Protein AF-A0AAU9TRP2-F1 (afdb_monomer_lite)

Organism: Euphydryas editha (NCBI:txid104508)

Secondary structure (DSSP, 8-state):
---SS-SS-GGGB-TTT--B--GGGEEE--HHHHHHHHHHHSS----TT-TTS--EEEHHHHHHHHHHHTTS-SS-S-S-PPPP---S-TTTT-HHHHS--TT-----

Sequence (108 aa):
MASRKCKQSSDRFCYFYGQFIFSKKRRPIVDSLKTAYLHYFGFPVANQDKKWVPHVFCESCRIILLQWSSGEKVYLPFGSPMLWREPSNHENDCYFCVTKTLGYNKKK

Foldseek 3Di:
DAPPDAPDFQQCAALFARHGDDPVFWDACDPVNQVLVCVQQVDGDDDCVPRLGHRTHGNVRVVQSVCVVVVVDPDDPDRDTDDTDDFPHNPPTRSRNPDDPPPPDDDD

Radius of gyration: 14.8 Å; chains: 1; bounding box: 38×27×39 Å

Structure (mmCIF, N/CA/C/O backbone):
data_AF-A0AAU9TRP2-F1
#
_entry.id   AF-A0AAU9TRP2-F1
#
loop_
_atom_site.group_PDB
_atom_site.id
_atom_site.type_symbol
_atom_site.label_atom_id
_atom_site.label_alt_id
_atom_site.label_comp_id
_atom_site.label_asym_id
_atom_site.label_entity_id
_atom_site.label_seq_id
_atom_site.pdbx_PDB_ins_code
_atom_site.Cartn_x
_atom_site.Cartn_y
_atom_site.Cartn_z
_atom_site.occupancy
_atom_site.B_iso_or_equiv
_atom_site.auth_seq_id
_atom_site.auth_comp_id
_atom_site.auth_asym_id
_atom_site.auth_atom_id
_atom_site.pdbx_PDB_model_num
ATOM 1 N N . MET A 1 1 ? 19.100 -5.519 -24.451 1.00 44.81 1 MET A N 1
ATOM 2 C CA . MET A 1 1 ? 17.958 -6.104 -23.713 1.00 44.81 1 MET A CA 1
ATOM 3 C C . MET A 1 1 ? 17.685 -5.226 -22.507 1.00 44.81 1 MET A C 1
ATOM 5 O O . MET A 1 1 ? 18.579 -5.082 -21.680 1.00 44.81 1 MET A O 1
ATOM 9 N N . ALA A 1 2 ? 16.510 -4.599 -22.429 1.00 52.69 2 ALA A N 1
ATOM 10 C CA . ALA A 1 2 ? 16.130 -3.810 -21.262 1.00 52.69 2 ALA A CA 1
ATOM 11 C C . ALA A 1 2 ? 16.159 -4.703 -20.010 1.00 52.69 2 ALA A C 1
ATOM 13 O O . ALA A 1 2 ? 15.646 -5.826 -20.025 1.00 52.69 2 ALA A O 1
ATOM 14 N N . SER A 1 3 ? 16.797 -4.236 -18.937 1.00 57.06 3 SER A N 1
ATOM 15 C CA . SER A 1 3 ? 16.813 -4.960 -17.665 1.00 57.06 3 SER A CA 1
ATOM 16 C C . SER A 1 3 ? 15.374 -5.180 -17.190 1.00 57.06 3 SER A C 1
ATOM 18 O O . SER A 1 3 ? 14.643 -4.215 -16.979 1.00 57.06 3 SER A O 1
ATOM 20 N N . ARG A 1 4 ? 14.972 -6.439 -16.968 1.00 66.12 4 ARG A N 1
ATOM 21 C CA . ARG A 1 4 ? 13.665 -6.813 -16.379 1.00 66.12 4 ARG A CA 1
ATOM 22 C C . ARG A 1 4 ? 13.565 -6.503 -14.876 1.00 66.12 4 ARG A C 1
ATOM 24 O O . ARG A 1 4 ? 12.767 -7.104 -14.164 1.00 66.12 4 ARG A O 1
ATOM 31 N N . LYS A 1 5 ? 14.460 -5.666 -14.349 1.00 73.56 5 LYS A N 1
ATOM 32 C CA . LYS A 1 5 ? 14.531 -5.339 -12.927 1.00 73.56 5 LYS A CA 1
ATOM 33 C C . LYS A 1 5 ? 14.358 -3.844 -12.744 1.00 73.56 5 LYS A C 1
ATOM 35 O O . LYS A 1 5 ? 15.027 -3.049 -13.404 1.00 73.56 5 LYS A O 1
ATOM 40 N N . CYS A 1 6 ? 13.511 -3.479 -11.784 1.00 80.25 6 CYS A N 1
ATOM 41 C CA . CYS A 1 6 ? 13.355 -2.094 -11.376 1.00 80.25 6 CYS A CA 1
ATOM 42 C C . CYS A 1 6 ? 14.698 -1.494 -10.938 1.00 80.25 6 CYS A C 1
ATOM 44 O O . CYS A 1 6 ? 15.438 -2.104 -10.167 1.00 80.25 6 CYS A O 1
ATOM 46 N N . LYS A 1 7 ? 14.964 -0.252 -11.359 1.00 81.62 7 LYS A N 1
ATOM 47 C CA . LYS A 1 7 ? 16.131 0.537 -10.920 1.00 81.62 7 LYS A CA 1
ATOM 48 C C . LYS A 1 7 ? 16.085 0.873 -9.425 1.00 81.62 7 LYS A C 1
ATOM 50 O O . LYS A 1 7 ? 17.110 1.173 -8.822 1.00 81.62 7 LYS A O 1
ATOM 55 N N . GLN A 1 8 ? 14.897 0.846 -8.823 1.00 86.38 8 GLN A N 1
ATOM 56 C CA . GLN A 1 8 ? 14.700 1.055 -7.394 1.00 86.38 8 GLN A CA 1
ATOM 57 C C . GLN A 1 8 ? 13.560 0.189 -6.848 1.00 86.38 8 GLN A C 1
ATOM 59 O O . GLN A 1 8 ? 12.636 -0.155 -7.580 1.00 86.38 8 GLN A O 1
ATOM 64 N N . SER A 1 9 ? 13.642 -0.161 -5.560 1.00 89.69 9 SER A N 1
ATOM 65 C CA . SER A 1 9 ? 12.624 -0.968 -4.870 1.00 89.69 9 SER A CA 1
ATOM 66 C C . SER A 1 9 ? 11.264 -0.259 -4.818 1.00 89.69 9 SER A C 1
ATOM 68 O O . SER A 1 9 ? 11.205 0.946 -4.553 1.00 89.69 9 SER A O 1
ATOM 70 N N . SER A 1 10 ? 10.188 -1.027 -5.019 1.00 92.38 10 SER A N 1
ATOM 71 C CA . SER A 1 10 ? 8.799 -0.578 -4.875 1.00 92.38 10 SER A CA 1
ATOM 72 C C . SER A 1 10 ? 8.494 -0.084 -3.458 1.00 92.38 10 SER A C 1
ATOM 74 O O . SER A 1 10 ? 7.773 0.893 -3.298 1.00 92.38 10 SER A O 1
ATOM 76 N N . ASP A 1 11 ? 9.138 -0.648 -2.432 1.00 94.00 11 ASP A N 1
ATOM 77 C CA . ASP A 1 11 ? 8.945 -0.264 -1.024 1.00 94.00 11 ASP A CA 1
ATOM 78 C C . ASP A 1 11 ? 9.529 1.115 -0.683 1.00 94.00 11 ASP A C 1
ATOM 80 O O . ASP A 1 11 ? 9.427 1.604 0.444 1.00 94.00 11 ASP A O 1
ATOM 84 N N . ARG A 1 12 ? 10.165 1.785 -1.650 1.00 93.19 12 ARG A N 1
ATOM 85 C CA . ARG A 1 12 ? 10.454 3.219 -1.545 1.00 93.19 12 ARG A CA 1
ATOM 86 C C . ARG A 1 12 ? 9.204 4.076 -1.735 1.00 93.19 12 ARG A C 1
ATOM 88 O O . ARG A 1 12 ? 9.301 5.281 -1.535 1.00 93.19 12 ARG A O 1
ATOM 95 N N . PHE A 1 13 ? 8.071 3.483 -2.089 1.00 94.62 13 PHE A N 1
ATOM 96 C CA . PHE A 1 13 ? 6.814 4.159 -2.360 1.00 94.62 13 PHE A CA 1
ATOM 97 C C . PHE A 1 13 ? 5.705 3.618 -1.463 1.00 94.62 13 PHE A C 1
ATOM 99 O O . PHE A 1 13 ? 5.757 2.492 -0.978 1.00 94.62 13 PHE A O 1
ATOM 106 N N . CYS A 1 14 ? 4.703 4.448 -1.209 1.00 95.38 14 CYS A N 1
ATOM 107 C CA . CYS A 1 14 ? 3.529 4.063 -0.450 1.00 95.38 14 CYS A CA 1
ATOM 108 C C . CYS A 1 14 ? 2.561 3.301 -1.338 1.00 95.38 14 CYS A C 1
ATOM 110 O O . CYS A 1 14 ? 2.146 3.850 -2.351 1.00 95.38 14 CYS A O 1
ATOM 112 N N . TYR A 1 15 ? 2.104 2.120 -0.926 1.00 96.25 15 TYR A N 1
ATOM 113 C CA . TYR A 1 15 ? 1.024 1.436 -1.639 1.00 96.25 15 TYR A CA 1
ATOM 114 C C . TYR A 1 15 ? -0.247 2.297 -1.712 1.00 96.25 15 TYR A C 1
ATOM 116 O O . TYR A 1 15 ? -0.909 2.327 -2.741 1.00 96.25 15 TYR A O 1
ATOM 124 N N . PHE A 1 16 ? -0.565 3.033 -0.641 1.00 93.44 16 PHE A N 1
ATOM 125 C CA . PHE A 1 16 ? -1.804 3.804 -0.537 1.00 93.44 16 PHE A CA 1
ATOM 126 C C . PHE A 1 16 ? -1.938 4.859 -1.652 1.00 93.44 16 PHE A C 1
ATOM 128 O O . PHE A 1 16 ? -2.946 4.884 -2.346 1.00 93.44 16 PHE A O 1
ATOM 135 N N . TYR A 1 17 ? -0.932 5.724 -1.831 1.00 90.25 17 TYR A N 1
ATOM 136 C CA . TYR A 1 17 ? -1.000 6.887 -2.738 1.00 90.25 17 TYR A CA 1
ATOM 137 C C . TYR A 1 17 ? 0.200 7.013 -3.689 1.00 90.25 17 TYR A C 1
ATOM 139 O O . TYR A 1 17 ? 0.369 8.042 -4.333 1.00 90.25 17 TYR A O 1
ATOM 147 N N . GLY A 1 18 ? 1.108 6.037 -3.721 1.00 92.38 18 GLY A N 1
ATOM 148 C CA . GLY A 1 18 ? 2.306 6.096 -4.566 1.00 92.38 18 GLY A CA 1
ATOM 149 C C . GLY A 1 18 ? 3.394 7.050 -4.107 1.00 92.38 18 GLY A C 1
ATOM 150 O O . GLY A 1 18 ? 4.424 7.153 -4.756 1.00 92.38 18 GLY A O 1
ATOM 151 N N . GLN A 1 19 ? 3.205 7.759 -2.997 1.00 91.56 19 GLN A N 1
ATOM 152 C CA . GLN A 1 19 ? 4.159 8.769 -2.546 1.00 91.56 19 GLN A CA 1
ATOM 153 C C . GLN A 1 19 ? 5.507 8.149 -2.181 1.00 91.56 19 GLN A C 1
ATOM 155 O O . GLN A 1 19 ? 5.561 7.098 -1.542 1.00 91.56 19 GLN A O 1
ATOM 160 N N . PHE A 1 20 ? 6.598 8.829 -2.528 1.00 92.25 20 PHE A N 1
ATOM 161 C CA . PHE A 1 20 ? 7.939 8.434 -2.113 1.00 92.25 20 PHE A CA 1
ATOM 162 C C . PHE A 1 20 ? 8.103 8.519 -0.585 1.00 92.25 20 PHE A C 1
ATOM 164 O O . PHE A 1 20 ? 7.772 9.531 0.033 1.00 92.25 20 PHE A O 1
ATOM 171 N N . ILE A 1 21 ? 8.649 7.467 0.032 1.00 91.50 21 ILE A N 1
ATOM 172 C CA . ILE A 1 21 ? 8.798 7.334 1.484 1.00 91.50 21 ILE A CA 1
ATOM 173 C C . ILE A 1 21 ? 10.269 7.162 1.883 1.00 91.50 21 ILE A C 1
ATOM 175 O O . ILE A 1 21 ? 10.969 6.214 1.491 1.00 91.50 21 ILE A O 1
ATOM 179 N N . PHE A 1 22 ? 10.708 8.013 2.809 1.00 87.06 22 PHE A N 1
ATOM 180 C CA . PHE A 1 22 ? 11.939 7.804 3.569 1.00 87.06 22 PHE A CA 1
ATOM 181 C C . PHE A 1 22 ? 11.859 6.535 4.428 1.00 87.06 22 PHE A C 1
ATOM 183 O O . PHE A 1 22 ? 10.845 6.277 5.072 1.00 87.06 22 PHE A O 1
ATOM 190 N N . SER A 1 23 ? 12.955 5.774 4.511 1.00 84.81 23 SER A N 1
ATOM 191 C CA . SER A 1 23 ? 13.010 4.469 5.198 1.00 84.81 23 SER A CA 1
ATOM 192 C C . SER A 1 23 ? 12.361 4.456 6.589 1.00 84.81 23 SER A C 1
ATOM 194 O O . SER A 1 23 ? 11.539 3.591 6.871 1.00 84.81 23 SER A O 1
ATOM 196 N N . LYS A 1 24 ? 12.629 5.468 7.425 1.00 87.94 24 LYS A N 1
ATOM 197 C CA . LYS A 1 24 ? 12.091 5.588 8.798 1.00 87.94 24 LYS A CA 1
ATOM 198 C C . LYS A 1 24 ? 10.558 5.709 8.885 1.00 87.94 24 LYS A C 1
ATOM 200 O O . LYS A 1 24 ? 9.983 5.491 9.951 1.00 87.94 24 LYS A O 1
ATOM 205 N N . LYS A 1 25 ? 9.893 6.099 7.796 1.00 91.19 25 LYS A N 1
ATOM 206 C CA . LYS A 1 25 ? 8.440 6.332 7.731 1.00 91.19 25 LYS A CA 1
ATOM 207 C C . LYS A 1 25 ? 7.682 5.207 7.022 1.00 91.19 25 LYS A C 1
ATOM 209 O O . LYS A 1 25 ? 6.474 5.329 6.853 1.00 91.19 25 LYS A O 1
ATOM 214 N N . ARG A 1 26 ? 8.365 4.132 6.617 1.00 95.00 26 ARG A N 1
ATOM 215 C CA . ARG A 1 26 ? 7.735 2.940 6.036 1.00 95.00 26 ARG A CA 1
ATOM 216 C C . ARG A 1 26 ? 7.128 2.087 7.139 1.00 95.00 26 ARG A C 1
ATOM 218 O O . ARG A 1 26 ? 7.715 1.959 8.217 1.00 95.00 26 ARG A O 1
ATOM 225 N N . ARG A 1 27 ? 5.956 1.525 6.873 1.00 96.31 27 ARG A N 1
ATOM 226 C CA . ARG A 1 27 ? 5.240 0.629 7.780 1.00 96.31 27 ARG A CA 1
ATOM 227 C C . ARG A 1 27 ? 4.734 -0.586 7.017 1.00 96.31 27 ARG A C 1
ATOM 229 O O . ARG A 1 27 ? 4.250 -0.399 5.903 1.00 96.31 27 ARG A O 1
ATOM 236 N N . PRO A 1 28 ? 4.830 -1.793 7.591 1.00 95.81 28 PRO A N 1
ATOM 237 C CA . PRO A 1 28 ? 4.279 -2.985 6.964 1.00 95.81 28 PRO A CA 1
ATOM 238 C C . PRO A 1 28 ? 2.755 -2.883 6.850 1.00 95.81 28 PRO A C 1
ATOM 240 O O . PRO A 1 28 ? 2.096 -2.266 7.693 1.00 95.81 28 PRO A O 1
ATOM 243 N N . ILE A 1 29 ? 2.201 -3.504 5.812 1.00 95.88 29 ILE A N 1
ATOM 244 C CA . ILE A 1 29 ? 0.754 -3.601 5.615 1.00 95.88 29 ILE A CA 1
ATOM 245 C C . ILE A 1 29 ? 0.239 -4.816 6.396 1.00 95.88 29 ILE A C 1
ATOM 247 O O . ILE A 1 29 ? 0.271 -5.948 5.915 1.00 95.88 29 ILE A O 1
ATOM 251 N N . VAL A 1 30 ? -0.206 -4.570 7.626 1.00 95.19 30 VAL A N 1
ATOM 252 C CA . VAL A 1 30 ? -0.804 -5.584 8.512 1.00 95.19 30 VAL A CA 1
ATOM 253 C C . VAL A 1 30 ? -2.291 -5.794 8.214 1.00 95.19 30 VAL A C 1
ATOM 255 O O . VAL A 1 30 ? -2.922 -4.957 7.569 1.00 95.19 30 VAL A O 1
ATOM 258 N N . ASP A 1 31 ? -2.874 -6.888 8.705 1.00 95.50 31 ASP A N 1
ATOM 259 C CA . ASP A 1 31 ? -4.242 -7.287 8.343 1.00 95.50 31 ASP A CA 1
ATOM 260 C C . ASP A 1 31 ? -5.313 -6.279 8.768 1.00 95.50 31 ASP A C 1
ATOM 262 O O . ASP A 1 31 ? -6.218 -6.001 7.986 1.00 95.50 31 ASP A O 1
ATOM 266 N N . SER A 1 32 ? -5.163 -5.621 9.922 1.00 94.00 32 SER A N 1
ATOM 267 C CA . SER A 1 32 ? -6.078 -4.543 10.330 1.00 94.00 32 SER A CA 1
ATOM 268 C C . SER A 1 32 ? -6.122 -3.389 9.321 1.00 94.00 32 SER A C 1
ATOM 270 O O . SER A 1 32 ? -7.184 -2.824 9.070 1.00 94.00 32 SER A O 1
ATOM 272 N N . LEU A 1 33 ? -4.992 -3.075 8.675 1.00 94.94 33 LEU A N 1
ATOM 273 C CA . LEU A 1 33 ? -4.936 -2.067 7.615 1.00 94.94 33 LEU A CA 1
ATOM 274 C C . LEU A 1 33 ? -5.565 -2.569 6.317 1.00 94.94 33 LEU A C 1
ATOM 276 O O . LEU A 1 33 ? -6.199 -1.778 5.628 1.00 94.94 33 LEU A O 1
ATOM 280 N N . LYS A 1 34 ? -5.412 -3.854 5.976 1.00 96.25 34 LYS A N 1
ATOM 281 C CA . LYS A 1 34 ? -6.065 -4.440 4.794 1.00 96.25 34 LYS A CA 1
ATOM 282 C C . LYS A 1 34 ? -7.584 -4.403 4.942 1.00 96.25 34 LYS A C 1
ATOM 284 O O . LYS A 1 34 ? -8.266 -4.007 4.002 1.00 96.25 34 LYS A O 1
ATOM 289 N N . THR A 1 35 ? -8.087 -4.751 6.125 1.00 96.56 35 THR A N 1
ATOM 290 C CA . THR A 1 35 ? -9.512 -4.689 6.463 1.00 96.56 35 THR A CA 1
ATOM 291 C C . THR A 1 35 ? -10.029 -3.256 6.375 1.00 96.56 35 THR A C 1
ATOM 293 O O . THR A 1 35 ? -10.972 -2.998 5.634 1.00 96.56 35 THR A O 1
ATOM 296 N N . ALA A 1 36 ? -9.370 -2.296 7.034 1.00 94.75 36 ALA A N 1
ATOM 297 C CA . ALA A 1 36 ? -9.763 -0.888 6.956 1.00 94.75 36 ALA A CA 1
ATOM 298 C C . ALA A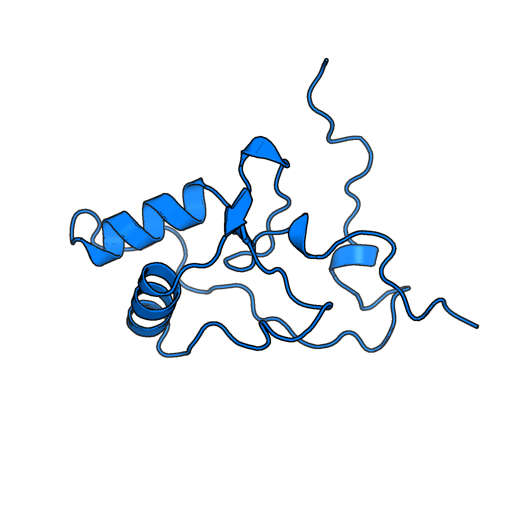 1 36 ? -9.727 -0.346 5.514 1.00 94.75 36 ALA A C 1
ATOM 300 O O . ALA A 1 36 ? -10.640 0.358 5.091 1.00 94.75 36 ALA A O 1
ATOM 301 N N . TYR A 1 37 ? -8.703 -0.706 4.734 1.00 94.94 37 TYR A N 1
ATOM 302 C CA . TYR A 1 37 ? -8.588 -0.309 3.331 1.00 94.94 37 TYR A CA 1
ATOM 303 C C . TYR A 1 37 ? -9.751 -0.857 2.492 1.00 94.94 37 TYR A C 1
ATOM 305 O O . TYR A 1 37 ? -10.359 -0.105 1.734 1.00 94.94 37 TYR A O 1
ATOM 313 N N . LEU A 1 38 ? -10.096 -2.138 2.668 1.00 95.31 38 LEU A N 1
ATOM 314 C CA . LEU A 1 38 ? -11.230 -2.772 1.996 1.00 95.31 38 LEU A CA 1
ATOM 315 C C . LEU A 1 38 ? -12.555 -2.087 2.348 1.00 95.31 38 LEU A C 1
ATOM 317 O O . LEU A 1 38 ? -13.336 -1.798 1.448 1.00 95.31 38 LEU A O 1
ATOM 321 N N . HIS A 1 39 ? -12.800 -1.795 3.628 1.00 94.12 39 HIS A N 1
ATOM 322 C CA . HIS A 1 39 ? -14.030 -1.118 4.043 1.00 94.12 39 HIS A CA 1
ATOM 323 C C . HIS A 1 39 ? -14.136 0.306 3.493 1.00 94.12 39 HIS A C 1
ATOM 325 O O . HIS A 1 39 ? -15.235 0.733 3.154 1.00 94.12 39 HIS A O 1
ATOM 331 N N . TYR A 1 40 ? -13.020 1.037 3.399 1.00 92.75 40 TYR A N 1
ATOM 332 C CA . TYR A 1 40 ? -13.042 2.407 2.893 1.00 92.75 40 TYR A CA 1
ATOM 333 C C . TYR A 1 40 ? -13.211 2.471 1.370 1.00 92.75 40 TYR A C 1
ATOM 335 O O . TYR A 1 40 ? -14.031 3.235 0.872 1.00 92.75 40 TYR A O 1
ATOM 343 N N . PHE A 1 41 ? -12.429 1.685 0.623 1.00 92.12 41 PHE A N 1
ATOM 344 C CA . PHE A 1 41 ? -12.375 1.777 -0.842 1.00 92.12 41 PHE A CA 1
ATOM 345 C C . PHE A 1 41 ? -13.289 0.791 -1.571 1.00 92.12 41 PHE A C 1
ATOM 347 O O . PHE A 1 41 ? -13.501 0.934 -2.772 1.00 92.12 41 PHE A O 1
ATOM 354 N N . GLY A 1 42 ? -13.808 -0.224 -0.879 1.00 93.50 42 GLY A N 1
ATOM 355 C CA . GLY A 1 42 ? -14.636 -1.272 -1.476 1.00 93.50 42 GLY A CA 1
ATOM 356 C C . GLY A 1 42 ? -13.853 -2.341 -2.246 1.00 93.50 42 GLY A C 1
ATOM 357 O O . GLY A 1 42 ? -14.462 -3.216 -2.855 1.00 93.50 42 GLY A O 1
ATOM 358 N N . PHE A 1 43 ? -12.517 -2.313 -2.224 1.00 94.19 43 PHE A N 1
ATOM 359 C CA . PHE A 1 43 ? -11.669 -3.349 -2.822 1.00 94.19 43 PHE A CA 1
ATOM 360 C C . PHE A 1 43 ? -10.410 -3.615 -1.983 1.00 94.19 43 PHE A C 1
ATOM 362 O O . PHE A 1 43 ? -9.921 -2.717 -1.291 1.00 94.19 43 PHE A O 1
ATOM 369 N N . PRO A 1 44 ? -9.873 -4.849 -2.003 1.00 95.69 44 PRO A N 1
ATOM 370 C CA . PRO A 1 44 ? -8.777 -5.230 -1.122 1.00 95.69 44 PRO A CA 1
ATOM 371 C C . PRO A 1 44 ? -7.431 -4.663 -1.586 1.00 95.69 44 PRO A C 1
ATOM 373 O O . PRO A 1 44 ? -7.217 -4.356 -2.760 1.00 95.69 44 PRO A O 1
ATOM 376 N N . VAL A 1 45 ? -6.473 -4.611 -0.657 1.00 96.19 45 VAL A N 1
ATOM 377 C CA . VAL A 1 45 ? -5.051 -4.484 -1.004 1.00 96.19 45 VAL A CA 1
ATOM 378 C C . VAL A 1 45 ? -4.657 -5.715 -1.829 1.00 96.19 45 VAL A C 1
ATOM 380 O O . VAL A 1 45 ? -4.737 -6.840 -1.340 1.00 96.19 45 VAL A O 1
ATOM 383 N N . ALA A 1 46 ? -4.238 -5.505 -3.074 1.00 94.69 46 ALA A N 1
ATOM 384 C CA . ALA A 1 46 ? -4.002 -6.558 -4.054 1.00 94.69 46 ALA A CA 1
ATOM 385 C C . ALA A 1 46 ? -2.508 -6.731 -4.371 1.00 94.69 46 ALA A C 1
ATOM 387 O O . ALA A 1 46 ? -1.687 -5.852 -4.091 1.00 94.69 46 ALA A O 1
ATOM 388 N N . ASN A 1 47 ? -2.172 -7.864 -4.999 1.00 94.75 47 ASN A N 1
ATOM 389 C CA . ASN A 1 47 ? -0.860 -8.140 -5.602 1.00 94.75 47 ASN A CA 1
ATOM 390 C C . ASN A 1 47 ? 0.333 -8.040 -4.627 1.00 94.75 47 ASN A C 1
ATOM 392 O O . ASN A 1 47 ? 1.449 -7.729 -5.034 1.00 94.75 47 ASN A O 1
ATOM 396 N N . GLN A 1 48 ? 0.109 -8.303 -3.335 1.00 94.62 48 GLN A N 1
ATOM 397 C CA . GLN A 1 48 ? 1.146 -8.267 -2.290 1.00 94.62 48 GLN A CA 1
ATOM 398 C C . GLN A 1 48 ? 2.140 -9.442 -2.368 1.00 94.62 48 GLN A C 1
ATOM 400 O O . GLN A 1 48 ? 3.107 -9.481 -1.617 1.00 94.62 48 GLN A O 1
ATOM 405 N N . ASP A 1 49 ? 1.919 -10.400 -3.269 1.00 93.94 49 ASP A N 1
ATOM 406 C CA . ASP A 1 49 ? 2.875 -11.439 -3.660 1.00 93.94 49 ASP A CA 1
ATOM 407 C C . ASP A 1 49 ? 3.830 -10.971 -4.780 1.00 93.94 49 ASP A C 1
ATOM 409 O O . ASP A 1 49 ? 4.800 -11.659 -5.116 1.00 93.94 49 ASP A O 1
ATOM 413 N N . LYS A 1 50 ? 3.571 -9.802 -5.383 1.00 92.50 50 LYS A N 1
ATOM 414 C CA . LYS A 1 50 ? 4.287 -9.302 -6.560 1.00 92.50 50 LYS A CA 1
ATOM 415 C C . LYS A 1 50 ? 5.311 -8.230 -6.199 1.00 92.50 50 LYS A C 1
ATOM 417 O O . LYS A 1 50 ? 5.012 -7.201 -5.607 1.00 92.50 50 LYS A O 1
ATOM 422 N N . LYS A 1 51 ? 6.531 -8.388 -6.722 1.00 89.69 51 LYS A N 1
ATOM 423 C CA . LYS A 1 51 ? 7.636 -7.428 -6.520 1.00 89.69 51 LYS A CA 1
ATOM 424 C C . LYS A 1 51 ? 7.407 -6.051 -7.158 1.00 89.69 51 LYS A C 1
ATOM 426 O O . LYS A 1 51 ? 8.104 -5.103 -6.805 1.00 89.69 51 LYS A O 1
ATOM 431 N N . TRP A 1 52 ? 6.486 -5.936 -8.115 1.00 91.12 52 TRP A N 1
ATOM 432 C CA . TRP A 1 52 ? 6.154 -4.679 -8.796 1.00 91.12 52 TRP A CA 1
ATOM 433 C C . TRP A 1 52 ? 5.096 -3.846 -8.051 1.00 91.12 52 TRP A C 1
ATOM 435 O O . TRP A 1 52 ? 4.636 -2.831 -8.565 1.00 91.12 52 TRP A O 1
ATOM 445 N N . VAL A 1 53 ? 4.756 -4.226 -6.820 1.00 94.69 53 VAL A N 1
ATOM 446 C CA . VAL A 1 53 ? 3.852 -3.490 -5.932 1.00 94.69 53 VAL A CA 1
ATOM 447 C C . VAL A 1 53 ? 4.591 -3.115 -4.647 1.00 94.69 53 VAL A C 1
ATOM 449 O O . VAL A 1 53 ? 5.514 -3.832 -4.249 1.00 94.69 53 VAL A O 1
ATOM 452 N N . PRO A 1 54 ? 4.278 -1.980 -3.999 1.00 96.12 54 PRO A N 1
ATOM 453 C CA . PRO A 1 54 ? 4.827 -1.691 -2.682 1.00 96.12 54 PRO A CA 1
ATOM 454 C C . PRO A 1 54 ? 4.181 -2.560 -1.598 1.00 96.12 54 PRO A C 1
ATOM 456 O O . PRO A 1 54 ? 2.963 -2.732 -1.566 1.00 96.12 54 PRO A O 1
ATOM 459 N N . HIS A 1 55 ? 4.985 -3.022 -0.648 1.00 96.62 55 HIS A N 1
ATOM 460 C CA . HIS A 1 55 ? 4.539 -3.835 0.493 1.00 96.62 55 HIS A CA 1
ATOM 461 C C . HIS A 1 55 ? 4.429 -3.009 1.781 1.00 96.62 55 HIS A C 1
ATOM 463 O O . HIS A 1 55 ? 4.355 -3.536 2.894 1.00 96.62 55 HIS A O 1
ATOM 469 N N . VAL A 1 56 ? 4.472 -1.681 1.641 1.00 96.88 56 VAL A N 1
ATOM 470 C CA . VAL A 1 56 ? 4.519 -0.741 2.757 1.00 96.88 56 VAL A CA 1
ATOM 471 C C . VAL A 1 56 ? 3.550 0.416 2.572 1.00 96.88 56 VAL A C 1
ATOM 473 O O . VAL A 1 56 ? 3.331 0.924 1.469 1.00 96.88 56 VAL A O 1
ATOM 476 N N . PHE A 1 57 ? 3.014 0.890 3.692 1.00 96.06 57 PHE A N 1
ATOM 477 C CA . PHE A 1 57 ? 2.351 2.183 3.791 1.00 96.06 57 PHE A CA 1
ATOM 478 C C . PHE A 1 57 ? 3.310 3.237 4.338 1.00 96.06 57 PHE A C 1
ATOM 480 O O . PHE A 1 57 ? 4.275 2.953 5.054 1.00 96.06 57 PHE A O 1
ATOM 487 N N . CYS A 1 58 ? 3.011 4.489 4.011 1.00 95.00 58 CYS A N 1
ATOM 488 C CA . CYS A 1 58 ? 3.599 5.636 4.669 1.00 95.00 58 CYS A CA 1
ATOM 489 C C . CYS A 1 58 ? 2.985 5.802 6.070 1.00 95.00 58 CYS A C 1
ATOM 491 O O . CYS A 1 58 ? 1.809 5.503 6.265 1.00 95.00 58 CYS A O 1
ATOM 493 N N . GLU A 1 59 ? 3.754 6.284 7.051 1.00 94.50 59 GLU A N 1
ATOM 494 C CA . GLU A 1 59 ? 3.252 6.441 8.427 1.00 94.50 59 GLU A CA 1
ATOM 495 C C . GLU A 1 59 ? 1.996 7.319 8.508 1.00 94.50 59 GLU A C 1
ATOM 497 O O . GLU A 1 59 ? 1.067 6.980 9.233 1.00 94.50 59 GLU A O 1
ATOM 502 N N . SER A 1 60 ? 1.918 8.407 7.737 1.00 92.38 60 SER A N 1
ATOM 503 C CA . SER A 1 60 ? 0.712 9.245 7.697 1.00 92.38 60 SER A CA 1
ATOM 504 C C . SER A 1 60 ? -0.484 8.496 7.108 1.00 92.38 60 SER A C 1
ATOM 506 O O . SER A 1 60 ? -1.568 8.549 7.671 1.00 92.38 60 SER A O 1
ATOM 508 N N . CYS A 1 61 ? -0.281 7.739 6.030 1.00 93.06 61 CYS A N 1
ATOM 509 C CA . CYS A 1 61 ? -1.302 6.905 5.400 1.00 93.06 61 CYS A CA 1
ATOM 510 C C . CYS A 1 61 ? -1.850 5.868 6.392 1.00 93.06 61 CYS A C 1
ATOM 512 O O . CYS A 1 61 ? -3.060 5.689 6.502 1.00 93.06 61 CYS A O 1
ATOM 514 N N . ARG A 1 62 ? -0.951 5.232 7.158 1.00 94.25 62 ARG A N 1
ATOM 515 C CA . ARG A 1 62 ? -1.304 4.300 8.233 1.00 94.25 62 ARG A CA 1
ATOM 516 C C . ARG A 1 62 ? -2.150 4.984 9.306 1.00 94.25 62 ARG A C 1
ATOM 518 O O . ARG A 1 62 ? -3.200 4.465 9.656 1.00 94.25 62 ARG A O 1
ATOM 525 N N . ILE A 1 63 ? -1.692 6.125 9.827 1.00 93.38 63 ILE A N 1
ATOM 526 C CA . ILE A 1 63 ? -2.385 6.854 10.898 1.00 93.38 63 ILE A CA 1
ATOM 527 C C . ILE A 1 63 ? -3.784 7.267 10.445 1.00 93.38 63 ILE A C 1
ATOM 529 O O . ILE A 1 63 ? -4.748 6.975 11.137 1.00 93.38 63 ILE A O 1
ATOM 533 N N . ILE A 1 64 ? -3.908 7.897 9.276 1.00 92.50 64 ILE A N 1
ATOM 534 C CA . ILE A 1 64 ? -5.195 8.421 8.804 1.00 92.50 64 ILE A CA 1
ATOM 535 C C . ILE A 1 64 ? -6.185 7.272 8.551 1.00 92.50 64 ILE A C 1
ATOM 537 O O . ILE A 1 64 ? -7.345 7.389 8.932 1.00 92.50 64 ILE A O 1
ATOM 541 N N . LEU A 1 65 ? -5.737 6.145 7.984 1.00 93.19 65 LEU A N 1
ATOM 542 C CA . LEU A 1 65 ? -6.607 4.984 7.781 1.00 93.19 65 LEU A CA 1
ATOM 543 C C . LEU A 1 65 ? -7.081 4.367 9.105 1.00 93.19 65 LEU A C 1
ATOM 545 O O . LEU A 1 65 ? -8.240 3.981 9.217 1.00 93.19 65 LEU A O 1
ATOM 549 N N . LEU A 1 66 ? -6.209 4.298 10.115 1.00 93.25 66 LEU A N 1
ATOM 550 C CA . LEU A 1 66 ? -6.582 3.800 11.441 1.00 93.25 66 LEU A CA 1
ATOM 551 C C . LEU A 1 66 ? -7.535 4.750 12.169 1.00 93.25 66 LEU A C 1
ATOM 553 O O . LEU A 1 66 ? -8.501 4.276 12.751 1.00 93.25 66 LEU A O 1
ATOM 557 N N . GLN A 1 67 ? -7.303 6.064 12.097 1.00 93.50 67 GLN A N 1
ATOM 558 C CA . GLN A 1 67 ? -8.208 7.078 12.655 1.00 93.50 67 GLN A CA 1
ATOM 559 C C . GLN A 1 67 ? -9.593 7.021 12.010 1.00 93.50 67 GLN A C 1
ATOM 561 O O . GLN A 1 67 ? -10.604 7.211 12.676 1.00 93.50 67 GLN A O 1
ATOM 566 N N . TRP A 1 68 ? -9.651 6.764 10.703 1.00 93.69 68 TRP A N 1
ATOM 567 C CA . TRP A 1 68 ? -10.923 6.530 10.036 1.00 93.69 68 TRP A CA 1
ATOM 568 C C . TRP A 1 68 ? -11.576 5.233 10.530 1.00 93.69 68 TRP A C 1
ATOM 570 O O . TRP A 1 68 ? -12.742 5.234 10.911 1.00 93.69 68 TRP A O 1
ATOM 580 N N . SER A 1 69 ? -10.809 4.142 10.613 1.00 93.00 69 SER A N 1
ATOM 581 C CA . SER A 1 69 ? -11.317 2.847 11.079 1.00 93.00 69 SER A CA 1
ATOM 582 C C . SER A 1 69 ? -11.795 2.861 12.535 1.00 93.00 69 SER A C 1
ATOM 584 O O . SER A 1 69 ? -12.636 2.038 12.886 1.00 93.00 69 SER A O 1
ATOM 586 N N . SER A 1 70 ? -11.258 3.741 13.386 1.00 93.25 70 SER A N 1
ATOM 587 C CA . SER A 1 70 ? -11.697 3.924 14.775 1.00 93.25 70 SER A CA 1
ATOM 588 C C . SER A 1 70 ? -12.860 4.910 14.927 1.00 93.25 70 SER A C 1
ATOM 590 O O . SER A 1 70 ? -13.357 5.085 16.036 1.00 93.25 70 SER A O 1
ATOM 592 N N 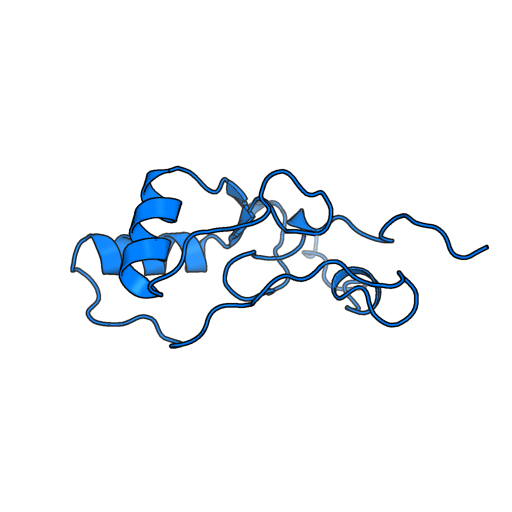. GLY A 1 71 ? -13.283 5.571 13.844 1.00 92.25 71 GLY A N 1
ATOM 593 C CA . GLY A 1 71 ? -14.317 6.607 13.869 1.00 92.25 71 GLY A CA 1
ATOM 594 C C . GLY A 1 71 ? -13.841 7.981 14.361 1.00 92.25 71 GLY A C 1
ATOM 595 O O . GLY A 1 71 ? -14.650 8.899 14.450 1.00 92.25 71 GLY A O 1
ATOM 596 N N . GLU A 1 72 ? -12.545 8.165 14.641 1.00 91.25 72 GLU A N 1
ATOM 597 C CA . GLU A 1 72 ? -11.963 9.466 15.019 1.00 91.25 72 GLU A CA 1
ATOM 598 C C . GLU A 1 72 ? -11.993 10.462 13.846 1.00 91.25 72 GLU A C 1
ATOM 600 O O . GLU A 1 72 ? -12.106 11.673 14.039 1.00 91.25 72 GLU A O 1
ATOM 605 N N . LYS A 1 73 ? -11.916 9.956 12.609 1.00 85.50 73 LYS A N 1
ATOM 606 C CA . LYS A 1 73 ? -12.065 10.750 11.385 1.00 85.50 73 LYS A CA 1
ATOM 607 C C . LYS A 1 73 ? -13.233 10.280 10.539 1.00 85.50 73 LYS A C 1
ATOM 609 O O . LYS A 1 73 ? -13.315 9.115 10.172 1.00 85.50 73 LYS A O 1
ATOM 614 N N . VAL A 1 74 ? -14.056 11.239 10.119 1.00 80.00 74 VAL A N 1
ATOM 615 C CA . VAL A 1 74 ? -15.218 10.993 9.251 1.00 80.00 74 VAL A CA 1
ATOM 616 C C . VAL A 1 74 ? -14.797 10.666 7.811 1.00 80.00 74 VAL A C 1
ATOM 618 O O . VAL A 1 74 ? -15.443 9.862 7.147 1.00 80.00 74 VAL A O 1
ATOM 621 N N . TYR A 1 75 ? -13.698 11.250 7.319 1.00 79.44 75 TYR A N 1
ATOM 622 C CA . TYR A 1 75 ? -13.225 11.047 5.946 1.00 79.44 75 TYR A CA 1
ATOM 623 C C . TYR A 1 75 ? -11.694 11.084 5.834 1.00 79.44 75 TYR A C 1
ATOM 625 O O . TYR A 1 75 ? -10.998 11.684 6.660 1.00 79.44 75 TYR A O 1
ATOM 633 N N . LEU A 1 76 ? -11.162 10.441 4.790 1.00 84.69 76 LEU A N 1
ATOM 634 C CA . LEU A 1 76 ? -9.760 10.570 4.397 1.00 84.69 76 LEU A CA 1
ATOM 635 C C . LEU A 1 76 ? -9.589 11.815 3.513 1.00 84.69 76 LEU A C 1
ATOM 637 O O . LEU A 1 76 ? -10.481 12.127 2.728 1.00 84.69 76 LEU A O 1
ATOM 641 N N . PRO A 1 77 ? -8.442 12.513 3.575 1.00 76.88 77 PRO A N 1
ATOM 642 C CA . PRO A 1 77 ? -8.221 13.751 2.821 1.00 76.88 77 PRO A CA 1
ATOM 643 C C . PRO A 1 77 ? -8.281 13.588 1.290 1.00 76.88 77 PRO A C 1
ATOM 645 O O . PRO A 1 77 ? -8.354 14.591 0.589 1.00 76.88 77 PRO A O 1
ATOM 648 N N . PHE A 1 78 ? -8.253 12.356 0.767 1.00 71.50 78 PHE A N 1
ATOM 649 C CA . PHE A 1 78 ? -8.390 12.051 -0.657 1.00 71.50 78 PHE A CA 1
ATOM 650 C C . PHE A 1 78 ? -9.254 10.796 -0.847 1.00 71.50 78 PHE A C 1
ATOM 652 O O . PHE A 1 78 ? -9.107 9.829 -0.100 1.00 71.50 78 PHE A O 1
ATOM 659 N N . GLY A 1 79 ? -10.138 10.815 -1.852 1.00 75.94 79 GLY A N 1
ATOM 660 C CA . GLY A 1 79 ? -11.138 9.761 -2.078 1.00 75.94 79 GLY A CA 1
ATOM 661 C C . GLY A 1 79 ? -10.664 8.551 -2.891 1.00 75.94 79 GLY A C 1
ATOM 662 O O . GLY A 1 79 ? -11.310 7.511 -2.839 1.00 75.94 79 GLY A O 1
ATOM 663 N N . SER A 1 80 ? -9.536 8.648 -3.605 1.00 86.56 80 SER A N 1
ATOM 664 C CA . SER A 1 80 ? -9.056 7.579 -4.495 1.00 86.56 80 SER A CA 1
ATOM 665 C C . SER A 1 80 ? -7.634 7.145 -4.136 1.00 86.56 80 SER A C 1
ATOM 667 O O . SER A 1 80 ? -6.752 8.004 -4.026 1.00 86.56 80 SER A O 1
ATOM 669 N N . PRO A 1 81 ? -7.367 5.836 -3.981 1.00 92.25 81 PRO A N 1
ATOM 670 C CA . PRO A 1 81 ? -6.026 5.341 -3.734 1.00 9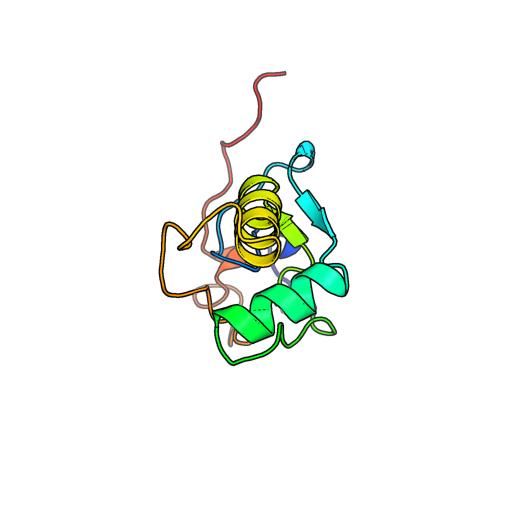2.25 81 PRO A CA 1
ATOM 671 C C . PRO A 1 81 ? -5.276 5.162 -5.060 1.00 92.25 81 PRO A C 1
ATOM 673 O O . PRO A 1 81 ? -5.848 5.228 -6.151 1.00 92.25 81 PRO A O 1
ATOM 676 N N . MET A 1 82 ? -3.979 4.885 -4.976 1.00 93.19 82 MET A N 1
ATOM 677 C CA . MET A 1 82 ? -3.208 4.465 -6.138 1.00 93.19 82 MET A CA 1
ATOM 678 C C . MET A 1 82 ? -3.546 3.022 -6.524 1.00 93.19 82 MET A C 1
ATOM 680 O O . MET A 1 82 ? -3.553 2.125 -5.681 1.00 93.19 82 MET A O 1
ATOM 684 N N . LEU A 1 83 ? -3.771 2.803 -7.820 1.00 92.56 83 LEU A N 1
ATOM 685 C CA . LEU A 1 83 ? -3.946 1.477 -8.403 1.00 92.56 83 LEU A CA 1
ATOM 686 C C . LEU A 1 83 ? -2.621 0.976 -8.978 1.00 92.56 83 LEU A C 1
ATOM 688 O O . LEU A 1 83 ? -1.956 1.678 -9.742 1.00 92.56 83 LEU A O 1
ATOM 692 N N . TRP A 1 84 ? -2.259 -0.257 -8.633 1.00 94.25 84 TRP A N 1
ATOM 693 C CA . TRP A 1 84 ? -1.012 -0.881 -9.062 1.00 94.25 84 TRP A CA 1
ATOM 694 C C . TRP A 1 84 ? -1.268 -1.880 -10.181 1.00 94.25 84 TRP A C 1
ATOM 696 O O . TRP A 1 84 ? -2.081 -2.793 -10.038 1.00 94.25 84 TRP A O 1
ATOM 706 N N . ARG A 1 85 ? -0.537 -1.721 -11.284 1.00 92.56 85 ARG A N 1
ATOM 707 C CA . ARG A 1 85 ? -0.526 -2.650 -12.416 1.00 92.56 85 ARG A CA 1
ATOM 708 C C . ARG A 1 85 ? 0.907 -3.035 -12.747 1.00 92.56 85 ARG A C 1
ATOM 710 O O . ARG A 1 85 ? 1.827 -2.250 -12.511 1.00 92.56 85 ARG A O 1
ATOM 717 N N . GLU A 1 86 ? 1.077 -4.242 -13.271 1.00 92.31 86 GLU A N 1
ATOM 718 C CA . GLU A 1 86 ? 2.379 -4.720 -13.718 1.00 92.31 86 GLU A CA 1
ATOM 719 C C . GLU A 1 86 ? 2.878 -3.843 -14.872 1.00 92.31 86 GLU A C 1
ATOM 721 O O . GLU A 1 86 ? 2.137 -3.645 -15.838 1.00 92.31 86 GLU A O 1
ATOM 726 N N . PRO A 1 87 ? 4.095 -3.283 -14.782 1.00 92.25 87 PRO A N 1
ATOM 727 C CA . PRO A 1 87 ? 4.640 -2.491 -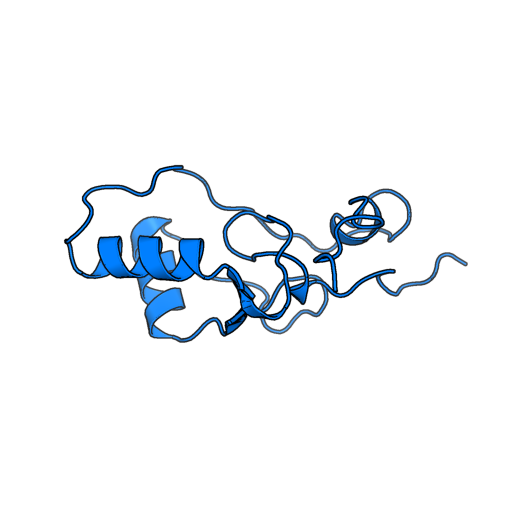15.868 1.00 92.25 87 PRO A CA 1
ATOM 728 C C . PRO A 1 87 ? 5.100 -3.387 -17.018 1.00 92.25 87 PRO A C 1
ATOM 730 O O . PRO A 1 87 ? 5.746 -4.413 -16.812 1.00 92.25 87 PRO A O 1
ATOM 733 N N . SER A 1 88 ? 4.853 -2.938 -18.240 1.00 91.25 88 SER A N 1
ATOM 734 C CA . SER A 1 88 ? 5.269 -3.591 -19.483 1.00 91.25 88 SER A CA 1
ATOM 735 C C . SER A 1 88 ? 6.782 -3.495 -19.699 1.00 91.25 88 SER A C 1
ATOM 737 O O . SER A 1 88 ? 7.385 -4.359 -20.334 1.00 91.25 88 SER A O 1
ATOM 739 N N . ASN A 1 89 ? 7.418 -2.433 -19.189 1.00 89.00 89 ASN A N 1
ATOM 740 C CA . ASN A 1 89 ? 8.868 -2.238 -19.241 1.00 89.00 89 ASN A CA 1
ATOM 741 C C . ASN A 1 89 ? 9.385 -1.322 -18.109 1.00 89.00 89 ASN A C 1
ATOM 743 O O . ASN A 1 89 ? 8.623 -0.624 -17.443 1.00 89.00 89 ASN A O 1
ATOM 747 N N . HIS A 1 90 ? 10.708 -1.290 -17.906 1.00 87.81 90 HIS A N 1
ATOM 748 C CA . HIS A 1 90 ? 11.366 -0.484 -16.863 1.00 87.81 90 HIS A CA 1
ATOM 749 C C . HIS A 1 90 ? 12.021 0.812 -17.368 1.00 87.81 90 HIS A C 1
ATOM 751 O O . HIS A 1 90 ? 12.755 1.465 -16.620 1.00 87.81 90 HIS A O 1
ATOM 757 N N . GLU A 1 91 ? 11.785 1.183 -18.624 1.00 84.81 91 GLU A N 1
ATOM 758 C CA . GLU A 1 91 ? 12.383 2.369 -19.242 1.00 84.81 91 GLU A CA 1
ATOM 759 C C . GLU A 1 91 ? 11.438 3.566 -19.187 1.00 84.81 91 GLU A C 1
ATOM 761 O O . GLU A 1 91 ? 11.860 4.642 -18.764 1.00 84.81 91 GLU A O 1
ATOM 766 N N . ASN A 1 92 ? 10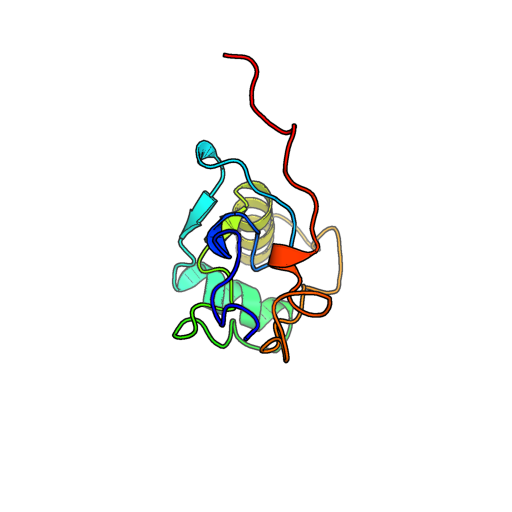.169 3.364 -19.548 1.00 87.06 92 ASN A N 1
ATOM 767 C CA . ASN A 1 92 ? 9.168 4.427 -19.628 1.00 87.06 92 ASN A CA 1
ATOM 768 C C . ASN A 1 92 ? 7.826 4.102 -18.946 1.00 87.06 92 ASN A C 1
ATOM 770 O O . ASN A 1 92 ? 7.066 5.029 -18.691 1.00 87.06 92 ASN A O 1
ATOM 774 N N . ASP A 1 93 ? 7.553 2.840 -18.601 1.00 89.31 93 ASP A N 1
ATOM 775 C CA . ASP A 1 93 ? 6.251 2.439 -18.042 1.00 89.31 93 ASP A CA 1
ATOM 776 C C . ASP A 1 93 ? 6.295 2.176 -16.525 1.00 89.31 93 ASP A C 1
ATOM 778 O O . ASP A 1 93 ? 5.398 2.546 -15.769 1.00 89.31 93 ASP A O 1
ATOM 782 N N . CYS A 1 94 ? 7.381 1.585 -16.023 1.00 91.38 94 CYS A N 1
ATOM 783 C CA . CYS A 1 94 ? 7.514 1.314 -14.595 1.00 91.38 94 CYS A CA 1
ATOM 784 C C . CYS A 1 94 ? 7.536 2.605 -13.769 1.00 91.38 94 CYS A C 1
ATOM 786 O O . CYS A 1 94 ? 8.566 3.282 -13.707 1.00 91.38 94 CYS A O 1
ATOM 788 N N . TYR A 1 95 ? 6.440 2.862 -13.042 1.00 92.56 95 TYR A N 1
ATOM 789 C CA . TYR A 1 95 ? 6.262 4.005 -12.140 1.00 92.56 95 TYR A CA 1
ATOM 790 C C . TYR A 1 95 ? 7.489 4.256 -11.256 1.00 92.56 95 TYR A C 1
ATOM 792 O O . TYR A 1 95 ? 7.996 5.375 -11.160 1.00 92.56 95 TYR A O 1
ATOM 800 N N . PHE A 1 96 ? 8.040 3.195 -10.662 1.00 91.25 96 PHE A N 1
ATOM 801 C CA . PHE A 1 96 ? 9.230 3.314 -9.828 1.00 91.25 96 PHE A CA 1
ATOM 802 C C . PHE A 1 96 ? 10.459 3.725 -10.632 1.00 91.25 96 PHE A C 1
ATOM 804 O O . PHE A 1 96 ? 11.249 4.519 -10.153 1.00 91.25 96 PHE A O 1
ATOM 811 N N . CYS A 1 97 ? 10.671 3.207 -11.838 1.00 89.44 97 CYS A N 1
ATOM 812 C CA . CYS A 1 97 ? 11.878 3.523 -12.606 1.00 89.44 97 CYS A CA 1
ATOM 813 C C . CYS A 1 97 ? 11.857 4.939 -13.181 1.00 89.44 97 CYS A C 1
ATOM 815 O O . CYS A 1 97 ? 12.912 5.569 -13.250 1.00 89.44 97 CYS A O 1
ATOM 817 N N . VAL A 1 98 ? 10.678 5.429 -13.567 1.00 90.19 98 VAL A N 1
ATOM 818 C CA . VAL A 1 98 ? 10.520 6.772 -14.139 1.00 90.19 98 VAL A CA 1
ATOM 819 C C . VAL A 1 98 ? 10.474 7.867 -13.072 1.00 90.19 98 VAL A C 1
ATOM 821 O O . VAL A 1 98 ? 10.834 9.012 -13.347 1.00 90.19 98 VAL A O 1
ATOM 824 N N . THR A 1 99 ? 10.093 7.534 -11.834 1.00 89.38 99 THR A N 1
ATOM 825 C CA . THR A 1 99 ? 10.050 8.516 -10.746 1.00 89.38 99 THR A CA 1
ATOM 826 C C . THR A 1 99 ? 11.459 8.904 -10.293 1.00 89.38 99 THR A C 1
ATOM 828 O O . THR A 1 99 ? 12.199 8.103 -9.711 1.00 89.38 99 THR A O 1
ATOM 831 N N . LYS A 1 100 ? 11.829 10.171 -10.514 1.00 85.44 100 LYS A N 1
ATOM 832 C CA . LYS A 1 100 ? 13.124 10.738 -10.112 1.00 85.44 100 LYS A CA 1
ATOM 833 C C . LYS A 1 100 ? 13.180 10.939 -8.593 1.00 85.44 100 LYS A C 1
ATOM 835 O O . LYS A 1 100 ? 12.613 11.883 -8.061 1.00 85.44 100 LYS A O 1
ATOM 840 N N . THR A 1 101 ? 13.887 10.051 -7.896 1.00 82.00 101 THR A N 1
ATOM 841 C CA . THR A 1 101 ? 14.054 10.098 -6.426 1.00 82.00 101 THR A CA 1
ATOM 842 C C . THR A 1 101 ? 15.462 10.507 -5.983 1.00 82.00 101 THR A C 1
ATOM 844 O O . THR A 1 101 ? 15.728 10.616 -4.785 1.00 82.00 101 THR A O 1
ATOM 847 N N . LEU A 1 102 ? 16.382 10.719 -6.931 1.00 74.56 102 LEU A N 1
ATOM 848 C CA . LEU A 1 102 ? 17.755 11.148 -6.661 1.00 74.56 102 LEU A CA 1
ATOM 849 C C . LEU A 1 102 ? 17.766 12.595 -6.140 1.00 74.56 102 LEU A C 1
ATOM 851 O O . LEU A 1 102 ? 17.065 13.446 -6.673 1.00 74.56 102 LEU A O 1
ATOM 855 N N . GLY A 1 103 ? 18.549 12.861 -5.091 1.00 70.44 103 GLY A N 1
ATOM 856 C CA . GLY A 1 103 ? 18.648 14.179 -4.443 1.00 70.44 103 GLY A CA 1
ATOM 857 C C . GLY A 1 103 ? 17.766 14.351 -3.200 1.00 70.44 103 GLY A C 1
ATOM 858 O O . GLY A 1 103 ? 18.103 15.139 -2.319 1.00 70.44 103 GLY A O 1
ATOM 859 N N . TYR A 1 104 ? 16.708 13.549 -3.045 1.00 64.88 104 TYR A N 1
ATOM 860 C CA . TYR A 1 104 ? 15.877 13.532 -1.836 1.00 64.88 104 TYR A CA 1
ATOM 861 C C . TYR A 1 104 ? 16.509 12.650 -0.751 1.00 64.88 104 TYR A C 1
ATOM 863 O O . TYR A 1 104 ? 16.038 11.552 -0.457 1.00 64.88 104 TYR A O 1
ATOM 871 N N . ASN A 1 105 ? 17.599 13.127 -0.152 1.00 63.81 105 ASN A N 1
ATOM 872 C CA . ASN A 1 105 ? 18.194 12.528 1.041 1.00 63.81 105 ASN A CA 1
ATOM 873 C C . ASN A 1 105 ? 17.950 13.429 2.253 1.00 63.81 105 ASN A C 1
ATOM 875 O O . ASN A 1 105 ? 17.940 14.654 2.141 1.00 63.81 105 ASN A O 1
ATOM 879 N N . LYS A 1 106 ? 17.782 12.826 3.436 1.00 56.78 106 LYS A N 1
ATOM 880 C CA . LYS A 1 106 ? 17.895 13.591 4.682 1.00 56.78 106 LYS A CA 1
ATOM 881 C C . LYS A 1 106 ? 19.314 14.161 4.736 1.00 56.78 106 LYS A C 1
ATOM 883 O O . LYS A 1 106 ? 20.261 13.401 4.530 1.00 56.78 106 LYS A O 1
ATOM 888 N N . LYS A 1 107 ? 19.459 15.462 5.018 1.00 54.56 107 LYS A N 1
ATOM 889 C CA . LYS A 1 107 ? 20.756 15.989 5.462 1.00 54.56 107 LYS A CA 1
ATOM 890 C C . LYS A 1 107 ? 21.198 15.145 6.663 1.00 54.56 107 LYS A C 1
ATOM 892 O O . LYS A 1 107 ? 20.361 14.812 7.509 1.00 54.56 107 LYS A O 1
ATOM 897 N N . LYS A 1 10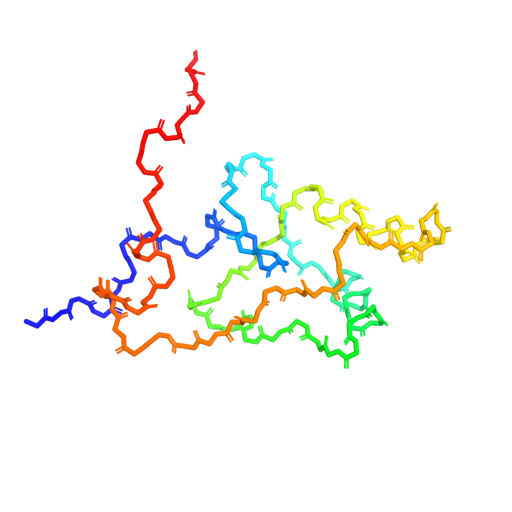8 ? 22.448 14.691 6.595 1.00 39.91 108 LYS A N 1
ATOM 898 C CA . LYS A 1 108 ? 23.074 13.809 7.578 1.00 39.91 108 LYS A CA 1
ATOM 899 C C . LYS A 1 108 ? 23.112 14.493 8.938 1.00 39.91 108 LYS A C 1
ATOM 901 O O . LYS A 1 108 ? 23.307 15.727 8.938 1.00 39.91 108 LYS A O 1
#

pLDDT: mean 87.83, std 11.45, range [39.91, 96.88]